Protein AF-A0A932V654-F1 (afdb_monomer)

Secondary structure (DSSP, 8-state):
--EEEEEEEE-SSPPSS-EEEEETTEEEEE--GGGSTT-EEEEE--TT----HHHHHS-EEEEE-S-HHHHTTTSEEEEEEEEEETTEEEEEEEETTEEEEEEEE---HHHHHHHHHHHH----

Radius of gyration: 13.5 Å; Cα contacts (8 Å, |Δi|>4): 275; chains: 1; bounding box: 31×30×30 Å

Mean predicted aligned error: 2.49 Å

Foldseek 3Di:
DWDWQAKEAADPDDDPQWFWFQFPQFTWTWHAQVPDPRRYMYIYGDPSRPADPLPNHAMETEIEDQDPVVVCVPFAWRDDQDARFVQKTWTWGDDPSHIYIYIYGPDDSVRRRVRCCVPVVGDD

Structure (mmCIF, N/CA/C/O backbone):
data_AF-A0A932V654-F1
#
_entry.id   AF-A0A932V654-F1
#
loop_
_atom_site.group_PDB
_atom_site.id
_atom_site.type_symbol
_atom_site.label_atom_id
_atom_site.label_alt_id
_atom_site.label_comp_id
_atom_site.label_asym_id
_atom_site.label_entity_id
_atom_site.label_seq_id
_atom_site.pdbx_PDB_ins_code
_atom_site.Cartn_x
_atom_site.Cartn_y
_atom_site.Cartn_z
_atom_site.occupancy
_atom_site.B_iso_or_equiv
_atom_site.auth_seq_id
_atom_site.auth_comp_id
_atom_site.auth_asym_id
_atom_site.auth_atom_id
_atom_site.pdbx_PDB_model_num
ATOM 1 N N . MET A 1 1 ? -9.886 -7.640 15.182 1.00 82.19 1 MET A N 1
ATOM 2 C CA . MET A 1 1 ? -8.483 -7.701 15.693 1.00 82.19 1 MET A CA 1
ATOM 3 C C . MET A 1 1 ? -7.562 -7.403 14.524 1.00 82.19 1 MET A C 1
ATOM 5 O O . MET A 1 1 ? -7.835 -7.916 13.453 1.00 82.19 1 MET A O 1
ATOM 9 N N . ARG A 1 2 ? -6.497 -6.608 14.692 1.00 95.00 2 ARG A N 1
ATOM 10 C CA . ARG A 1 2 ? -5.586 -6.272 13.581 1.00 95.00 2 ARG A CA 1
ATOM 11 C C . ARG A 1 2 ? -4.559 -7.386 13.372 1.00 95.00 2 ARG A C 1
ATOM 13 O O . ARG A 1 2 ? -3.903 -7.782 14.336 1.00 95.00 2 ARG A O 1
ATOM 20 N N . LYS A 1 3 ? -4.423 -7.890 12.146 1.00 97.44 3 LYS A N 1
ATOM 21 C CA . LYS A 1 3 ? -3.400 -8.879 11.759 1.00 97.44 3 LYS A CA 1
ATOM 22 C C . LYS A 1 3 ? -2.372 -8.214 10.856 1.00 97.44 3 LYS A C 1
ATOM 24 O O . LYS A 1 3 ? -2.758 -7.415 10.013 1.00 97.44 3 LYS A O 1
ATOM 29 N N . TYR A 1 4 ? -1.088 -8.520 11.031 1.00 97.69 4 TYR A N 1
ATOM 30 C CA . TYR A 1 4 ? -0.062 -8.061 10.089 1.00 97.69 4 TYR A CA 1
ATOM 31 C C . TYR A 1 4 ? -0.401 -8.547 8.677 1.00 97.69 4 TYR A C 1
ATOM 33 O O . TYR A 1 4 ? -0.759 -9.712 8.519 1.00 97.69 4 TYR A O 1
ATOM 41 N N . HIS A 1 5 ? -0.287 -7.658 7.693 1.00 97.50 5 HIS A N 1
ATOM 42 C CA . HIS A 1 5 ? -0.555 -7.967 6.293 1.00 97.50 5 HIS A CA 1
ATOM 43 C C . HIS A 1 5 ? 0.719 -7.845 5.449 1.00 97.50 5 HIS A C 1
ATOM 45 O O . HIS A 1 5 ? 1.177 -8.842 4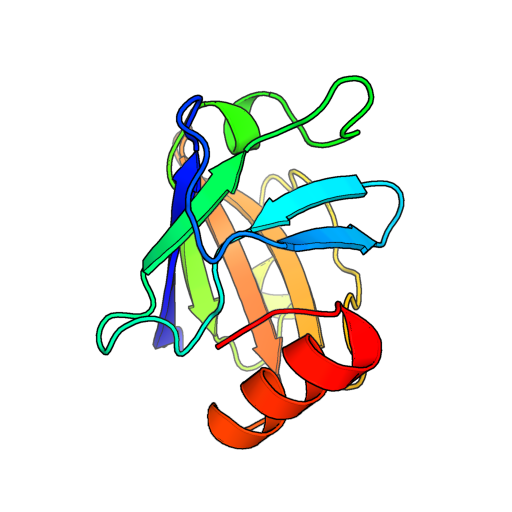.901 1.00 97.50 5 HIS A O 1
ATOM 51 N N . HIS A 1 6 ? 1.335 -6.660 5.395 1.00 98.25 6 HIS A N 1
ATOM 52 C CA . HIS A 1 6 ? 2.597 -6.437 4.685 1.00 98.25 6 HIS A CA 1
ATOM 53 C C . HIS A 1 6 ? 3.363 -5.225 5.238 1.00 98.25 6 HIS A C 1
ATOM 55 O O . HIS A 1 6 ? 2.833 -4.445 6.035 1.00 98.25 6 HIS A O 1
ATOM 61 N N . TYR A 1 7 ? 4.607 -5.051 4.790 1.00 98.62 7 TYR A N 1
ATOM 62 C CA . TYR A 1 7 ? 5.431 -3.873 5.065 1.00 98.62 7 TYR A CA 1
ATOM 63 C C . TYR A 1 7 ? 5.837 -3.203 3.752 1.00 98.62 7 TYR A C 1
ATOM 65 O O . TYR A 1 7 ? 6.586 -3.784 2.966 1.00 98.62 7 TYR A O 1
ATOM 73 N N . GLY A 1 8 ? 5.324 -1.998 3.509 1.00 98.50 8 GLY A N 1
ATOM 74 C CA . GLY A 1 8 ? 5.567 -1.231 2.292 1.00 98.50 8 GLY A CA 1
ATOM 75 C C . GLY A 1 8 ? 6.675 -0.200 2.479 1.00 98.50 8 GLY A C 1
ATOM 76 O O . GLY A 1 8 ? 6.697 0.540 3.461 1.00 98.50 8 GLY A O 1
ATOM 77 N N . ILE A 1 9 ? 7.615 -0.150 1.535 1.00 98.69 9 ILE A N 1
ATOM 78 C CA . ILE A 1 9 ? 8.818 0.680 1.623 1.00 98.69 9 ILE A CA 1
ATOM 79 C C . ILE A 1 9 ? 8.965 1.531 0.355 1.00 98.69 9 ILE A C 1
ATOM 81 O O . ILE A 1 9 ? 9.213 0.983 -0.726 1.00 98.69 9 ILE A O 1
ATOM 85 N N . PRO A 1 10 ? 8.883 2.867 0.464 1.00 98.56 10 PRO A N 1
ATOM 86 C CA . PRO A 1 10 ? 9.271 3.772 -0.608 1.00 98.56 10 PRO A CA 1
ATOM 87 C C . PRO A 1 10 ? 10.727 3.580 -1.039 1.00 98.56 10 PRO A C 1
ATOM 89 O O . PRO A 1 10 ? 11.626 3.442 -0.210 1.00 98.56 10 PRO A O 1
ATOM 92 N N . THR A 1 11 ? 10.985 3.611 -2.343 1.00 98.31 11 THR A N 1
ATOM 93 C CA . THR A 1 11 ? 12.336 3.533 -2.899 1.00 98.31 11 THR A CA 1
ATOM 94 C C . THR A 1 11 ? 12.475 4.328 -4.191 1.00 98.31 11 THR A C 1
ATOM 96 O O . THR A 1 11 ? 11.529 4.510 -4.959 1.00 98.31 11 THR A O 1
ATOM 99 N N . THR A 1 12 ? 13.696 4.791 -4.448 1.00 97.19 12 THR A N 1
ATOM 100 C CA . THR A 1 12 ? 14.117 5.353 -5.737 1.00 97.19 12 THR A CA 1
ATOM 101 C C . THR A 1 12 ? 14.782 4.305 -6.634 1.00 97.19 12 THR A C 1
ATOM 103 O O . THR A 1 12 ? 14.917 4.522 -7.838 1.00 97.19 12 THR A O 1
ATOM 106 N N . GLU A 1 13 ? 15.174 3.157 -6.075 1.00 97.62 13 GLU A N 1
ATOM 107 C CA . GLU A 1 13 ? 15.789 2.055 -6.809 1.00 97.62 13 GLU A CA 1
ATOM 108 C C . GLU A 1 13 ? 14.731 1.235 -7.547 1.00 97.62 13 GLU A C 1
ATOM 110 O O . GLU A 1 13 ? 13.774 0.756 -6.942 1.00 97.62 13 GLU A O 1
ATOM 115 N N . LYS A 1 14 ? 14.945 1.010 -8.846 1.00 97.50 14 LYS A N 1
ATOM 116 C CA . LYS A 1 14 ? 14.142 0.063 -9.623 1.00 97.50 14 LYS A CA 1
ATOM 117 C C . LYS A 1 14 ? 14.407 -1.369 -9.150 1.00 97.50 14 LYS A C 1
ATOM 119 O O . LYS A 1 14 ? 15.559 -1.811 -9.153 1.00 97.50 14 LYS A O 1
ATOM 124 N N . ARG A 1 15 ? 13.350 -2.107 -8.810 1.00 95.06 15 ARG A N 1
ATOM 125 C CA . ARG A 1 15 ? 13.411 -3.557 -8.555 1.00 95.06 15 ARG A CA 1
ATOM 126 C C . ARG A 1 15 ? 13.172 -4.349 -9.848 1.00 95.06 15 ARG A C 1
ATOM 128 O O . ARG A 1 15 ? 12.650 -3.814 -10.825 1.00 95.06 15 ARG A O 1
ATOM 135 N N . GLN A 1 16 ? 13.640 -5.598 -9.902 1.00 93.44 16 GLN A N 1
ATOM 136 C CA . GLN A 1 16 ? 13.531 -6.433 -11.113 1.00 93.44 16 GLN A CA 1
ATOM 137 C C . GLN A 1 16 ? 12.116 -6.993 -11.306 1.00 93.44 16 GLN A C 1
ATOM 139 O O . GLN A 1 16 ? 11.686 -7.170 -12.439 1.00 93.44 16 GLN A O 1
ATOM 144 N N . ASP A 1 17 ? 11.423 -7.218 -10.198 1.00 94.31 17 ASP A N 1
ATOM 145 C CA . ASP A 1 17 ? 10.088 -7.795 -10.046 1.00 94.31 17 ASP A CA 1
ATOM 146 C C . ASP A 1 17 ? 8.996 -6.731 -9.814 1.00 94.31 17 ASP A C 1
ATOM 148 O O . ASP A 1 17 ? 7.841 -7.064 -9.557 1.00 94.31 17 ASP A O 1
ATOM 152 N N . GLU A 1 18 ? 9.326 -5.435 -9.894 1.00 97.00 18 GLU A N 1
ATOM 153 C CA . GLU A 1 18 ? 8.311 -4.384 -9.777 1.00 97.00 18 GLU A CA 1
ATOM 154 C C . GLU A 1 18 ? 7.430 -4.312 -11.030 1.00 97.00 18 GLU A C 1
ATOM 156 O O . GLU A 1 18 ? 7.913 -4.358 -12.163 1.00 97.00 18 GLU A O 1
ATOM 161 N N . SER A 1 19 ? 6.133 -4.111 -10.823 1.00 97.19 19 SER A N 1
ATOM 162 C CA . SER A 1 19 ? 5.157 -3.884 -11.892 1.00 97.19 19 SER A CA 1
ATOM 163 C C . SER A 1 19 ? 4.455 -2.546 -11.692 1.00 97.19 19 SER A C 1
ATOM 165 O O . SER A 1 19 ? 4.271 -2.109 -10.555 1.00 97.19 19 SER A O 1
ATOM 167 N N . LEU A 1 20 ? 4.103 -1.868 -12.789 1.00 97.00 20 LEU A N 1
ATOM 168 C CA . LEU A 1 20 ? 3.350 -0.615 -12.734 1.00 97.00 20 LEU A CA 1
ATOM 169 C C . LEU A 1 20 ? 1.889 -0.913 -12.384 1.00 97.00 20 LEU A C 1
ATOM 171 O O . LEU A 1 20 ? 1.197 -1.580 -13.143 1.00 97.00 20 LEU A O 1
ATOM 175 N N . VAL A 1 21 ? 1.430 -0.365 -11.265 1.00 96.19 21 VAL A N 1
ATOM 176 C CA . VAL A 1 21 ? 0.046 -0.413 -10.802 1.00 96.19 21 VAL A CA 1
ATOM 177 C C . VAL A 1 21 ? -0.609 0.937 -11.083 1.00 96.19 21 VAL A C 1
ATOM 179 O O . VAL A 1 21 ? -0.093 1.980 -10.672 1.00 96.19 21 VAL A O 1
ATOM 182 N N . GLU A 1 22 ? -1.752 0.917 -11.771 1.00 95.19 22 GLU A N 1
ATOM 183 C CA . GLU A 1 22 ? -2.590 2.093 -12.026 1.00 95.19 22 GLU A CA 1
ATOM 184 C C . GLU A 1 22 ? -4.011 1.835 -11.518 1.00 95.19 22 GLU A C 1
ATOM 186 O O . GLU A 1 22 ? -4.795 1.135 -12.156 1.00 95.19 22 GLU A O 1
ATOM 191 N N . VAL A 1 23 ? -4.352 2.384 -10.351 1.00 92.62 23 VAL A N 1
ATOM 192 C CA . VAL A 1 23 ? -5.631 2.100 -9.686 1.00 92.62 23 VAL A CA 1
ATOM 193 C C . VAL A 1 23 ? -6.096 3.284 -8.849 1.00 92.62 23 VAL A C 1
ATOM 195 O O . VAL A 1 23 ? -5.290 3.979 -8.240 1.00 92.62 23 VAL A O 1
ATOM 198 N N . GLY A 1 24 ? -7.403 3.562 -8.839 1.00 86.44 24 GLY A N 1
ATOM 199 C CA . GLY A 1 24 ? -7.969 4.649 -8.026 1.00 86.44 24 GLY A CA 1
ATOM 200 C C . GLY A 1 24 ? -7.444 6.053 -8.367 1.00 86.44 24 GLY A C 1
ATOM 201 O O . GLY A 1 24 ? -7.519 6.948 -7.534 1.00 86.44 24 GLY A O 1
ATOM 202 N N . GLY A 1 25 ? -6.894 6.254 -9.571 1.00 91.38 25 GLY A N 1
ATOM 203 C CA . GLY A 1 25 ? -6.223 7.500 -9.962 1.00 91.38 25 GLY A CA 1
ATOM 204 C C . GLY A 1 25 ? -4.770 7.613 -9.484 1.00 91.38 25 GLY A C 1
ATOM 205 O O . GLY A 1 25 ? -4.129 8.629 -9.746 1.00 91.38 25 GLY A O 1
ATOM 206 N N . PHE A 1 26 ? -4.241 6.579 -8.829 1.00 96.06 26 PHE A N 1
ATOM 207 C CA . PHE A 1 26 ? -2.849 6.492 -8.412 1.00 96.06 26 PHE A CA 1
ATOM 208 C C . PHE A 1 26 ? -2.010 5.711 -9.414 1.00 96.06 26 PHE A C 1
ATOM 210 O O . PHE A 1 26 ? -2.510 4.811 -10.090 1.00 96.06 26 PHE A O 1
ATOM 217 N N . LYS A 1 27 ? -0.717 6.036 -9.471 1.00 97.25 27 LYS A N 1
ATOM 218 C CA . LYS A 1 27 ? 0.280 5.292 -10.247 1.00 97.25 27 LYS A CA 1
ATOM 219 C C . LYS A 1 27 ? 1.505 5.020 -9.398 1.00 97.25 27 LYS A C 1
ATOM 221 O O . LYS A 1 27 ? 2.080 5.953 -8.847 1.00 97.25 27 LYS A O 1
ATOM 226 N N . PHE A 1 28 ? 1.939 3.774 -9.317 1.00 97.50 28 PHE A N 1
ATOM 227 C CA . PHE A 1 28 ? 3.153 3.407 -8.593 1.00 97.50 28 PHE A CA 1
ATOM 228 C C . PHE A 1 28 ? 3.676 2.067 -9.094 1.00 97.50 28 PHE A C 1
ATOM 230 O O . PHE A 1 28 ? 2.915 1.216 -9.534 1.00 97.50 28 PHE A O 1
ATOM 237 N N . TYR A 1 29 ? 4.985 1.870 -9.041 1.00 98.06 29 TYR A N 1
ATOM 238 C CA . TYR A 1 29 ? 5.580 0.554 -9.215 1.00 98.06 29 TYR A CA 1
ATOM 239 C C . TYR A 1 29 ? 5.555 -0.161 -7.874 1.00 98.06 29 TYR A C 1
ATOM 241 O O . TYR A 1 29 ? 5.853 0.462 -6.857 1.00 98.06 29 TYR A O 1
ATOM 249 N N . SER A 1 30 ? 5.213 -1.443 -7.870 1.00 97.50 30 SER A N 1
ATOM 250 C CA . SER A 1 30 ? 5.158 -2.254 -6.658 1.00 97.50 30 SER A CA 1
ATOM 251 C C . SER A 1 30 ? 5.740 -3.629 -6.911 1.00 97.50 30 SER A C 1
ATOM 253 O O . SER A 1 30 ? 5.414 -4.249 -7.924 1.00 97.50 30 SER A O 1
ATOM 255 N N . THR A 1 31 ? 6.533 -4.136 -5.971 1.00 97.31 31 THR A N 1
ATOM 256 C CA . THR A 1 31 ? 6.858 -5.569 -5.947 1.00 97.31 31 THR A CA 1
ATOM 257 C C . THR A 1 31 ? 5.633 -6.391 -5.507 1.00 97.31 31 THR A C 1
ATOM 259 O O . THR A 1 31 ? 4.674 -5.823 -4.952 1.00 97.31 31 THR A O 1
ATOM 262 N N . PRO A 1 32 ? 5.607 -7.702 -5.792 1.00 95.25 32 PRO A N 1
ATOM 263 C CA . PRO A 1 32 ? 4.454 -8.557 -5.511 1.00 95.25 32 PRO A CA 1
ATOM 264 C C . PRO A 1 32 ? 4.283 -8.859 -4.019 1.00 95.25 32 PRO A C 1
ATOM 266 O O . PRO A 1 32 ? 5.262 -8.867 -3.273 1.00 95.25 32 PRO A O 1
ATOM 269 N N . PHE A 1 33 ? 3.046 -9.129 -3.584 1.00 92.69 33 PHE A N 1
ATOM 270 C CA . PHE A 1 33 ? 2.735 -9.510 -2.199 1.00 92.69 33 PHE A CA 1
ATOM 271 C C . PHE A 1 33 ? 3.467 -10.791 -1.755 1.00 92.69 33 PHE A C 1
ATOM 273 O O . PHE A 1 33 ? 4.266 -10.746 -0.821 1.00 92.69 33 PHE A O 1
ATOM 280 N N . GLU A 1 34 ? 3.317 -11.878 -2.515 1.00 93.69 34 GLU A N 1
ATOM 281 C CA . GLU A 1 34 ? 4.019 -13.160 -2.310 1.00 93.69 34 GLU A CA 1
ATOM 282 C C . GLU A 1 34 ? 5.480 -13.169 -2.809 1.00 93.69 34 GLU A C 1
ATOM 284 O O . GLU A 1 34 ? 6.106 -14.221 -2.921 1.00 93.69 34 GLU A O 1
ATOM 289 N N . GLY A 1 35 ? 6.086 -12.008 -3.094 1.00 90.88 35 GLY A N 1
ATOM 290 C CA . GLY A 1 35 ? 7.486 -11.947 -3.543 1.00 90.88 35 GLY A CA 1
ATOM 291 C C . GLY A 1 35 ? 8.492 -12.417 -2.479 1.00 90.88 35 GLY A C 1
A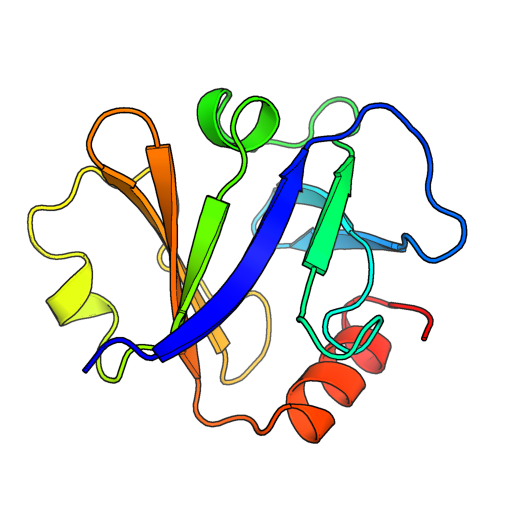TOM 292 O O . GLY A 1 35 ? 9.654 -12.700 -2.773 1.00 90.88 35 GLY A O 1
ATOM 293 N N . ASN A 1 36 ? 8.076 -12.481 -1.211 1.00 93.38 36 ASN A N 1
ATOM 294 C CA . ASN A 1 36 ? 8.874 -13.003 -0.106 1.00 93.38 36 ASN A CA 1
ATOM 295 C C . ASN A 1 36 ? 7.992 -13.411 1.082 1.00 93.38 36 ASN A C 1
ATOM 297 O O . ASN A 1 36 ? 6.962 -12.801 1.337 1.00 93.38 36 ASN A O 1
ATOM 301 N N . LYS A 1 37 ? 8.482 -14.348 1.907 1.00 95.19 37 LYS A N 1
ATOM 302 C CA . LYS A 1 37 ? 7.774 -14.892 3.088 1.00 95.19 37 LYS A CA 1
ATOM 303 C C . LYS A 1 37 ? 7.429 -13.895 4.210 1.00 95.19 37 LYS A C 1
ATOM 305 O O . LYS A 1 37 ? 6.912 -14.304 5.244 1.00 95.19 37 LYS A O 1
ATOM 310 N N . TRP A 1 38 ? 7.856 -12.640 4.084 1.00 96.50 38 TRP A N 1
ATOM 311 C CA . TRP A 1 38 ? 7.613 -11.583 5.068 1.00 96.50 38 TRP A CA 1
ATOM 312 C C . TRP A 1 38 ? 6.653 -10.515 4.539 1.00 96.50 38 TRP A C 1
ATOM 314 O O . TRP A 1 38 ? 6.386 -9.550 5.254 1.00 96.50 38 TRP A O 1
ATOM 324 N N . HIS A 1 39 ? 6.166 -10.668 3.305 1.00 96.19 39 HIS A N 1
ATOM 325 C CA . HIS A 1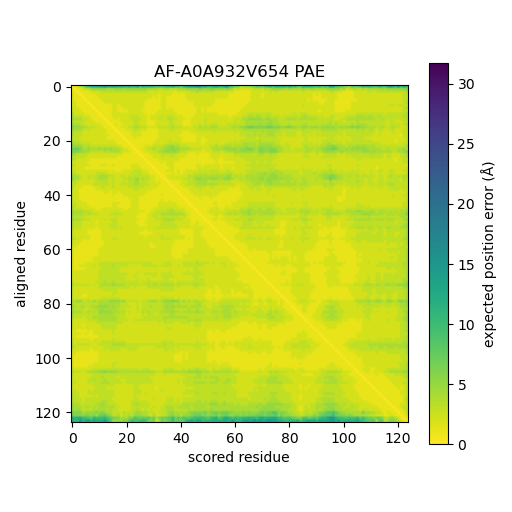 39 ? 5.296 -9.718 2.616 1.00 96.19 39 HIS A CA 1
ATOM 326 C C . HIS A 1 39 ? 5.898 -8.306 2.621 1.00 96.19 39 HIS A C 1
ATOM 328 O O . HIS A 1 39 ? 5.264 -7.324 2.993 1.00 96.19 39 HIS A O 1
ATOM 334 N N . ILE A 1 40 ? 7.182 -8.191 2.283 1.00 97.81 40 ILE A N 1
ATOM 335 C CA . ILE A 1 40 ? 7.821 -6.885 2.084 1.00 97.81 40 ILE A CA 1
ATOM 336 C C . ILE A 1 40 ? 7.519 -6.415 0.665 1.00 97.81 40 ILE A C 1
ATOM 338 O O . ILE A 1 40 ? 7.836 -7.123 -0.292 1.00 97.81 40 ILE A O 1
ATOM 342 N N . GLN A 1 41 ? 6.971 -5.211 0.533 1.00 97.69 41 GLN A N 1
ATOM 343 C CA . GLN A 1 41 ? 6.723 -4.565 -0.749 1.00 97.69 41 GLN A CA 1
ATOM 344 C C . GLN A 1 41 ? 7.597 -3.322 -0.912 1.00 97.69 41 GLN A C 1
ATOM 346 O O . GLN A 1 41 ? 7.709 -2.490 -0.016 1.00 97.69 41 GLN A O 1
ATOM 351 N N . TRP A 1 42 ? 8.219 -3.185 -2.078 1.00 98.38 42 TRP A N 1
ATOM 352 C CA . TRP A 1 42 ? 8.922 -1.971 -2.476 1.00 98.38 42 TRP A CA 1
ATOM 353 C C . TRP A 1 42 ? 8.046 -1.155 -3.411 1.00 98.38 42 TRP A C 1
ATOM 355 O O . TRP A 1 42 ? 7.490 -1.709 -4.361 1.00 98.38 42 TRP A O 1
ATOM 365 N N . HIS A 1 43 ? 7.976 0.154 -3.172 1.00 98.38 43 HIS A N 1
ATOM 366 C CA . HIS A 1 43 ? 7.177 1.075 -3.969 1.00 98.38 43 HIS A CA 1
ATOM 367 C C . HIS A 1 43 ? 8.027 2.190 -4.570 1.00 98.38 43 HIS A C 1
ATOM 369 O O . HIS A 1 43 ? 8.745 2.887 -3.854 1.00 98.38 43 HIS A O 1
ATOM 375 N N . ARG A 1 44 ? 7.910 2.399 -5.883 1.00 98.31 44 ARG A N 1
ATOM 376 C CA . ARG A 1 44 ? 8.552 3.515 -6.590 1.00 98.31 44 ARG A CA 1
ATOM 377 C C . ARG A 1 44 ? 7.496 4.362 -7.285 1.00 98.31 44 ARG A C 1
ATOM 379 O O . ARG A 1 44 ? 6.618 3.839 -7.965 1.00 98.31 44 ARG A O 1
ATOM 386 N N . PHE A 1 45 ? 7.593 5.678 -7.156 1.00 98.25 45 PHE A N 1
ATOM 387 C CA . PHE A 1 45 ? 6.528 6.591 -7.573 1.00 98.25 45 PHE A CA 1
ATOM 388 C C . PHE A 1 45 ? 6.935 7.360 -8.843 1.00 98.25 45 PHE A C 1
ATOM 390 O O . PHE A 1 45 ? 7.915 8.107 -8.804 1.00 98.25 45 PHE A O 1
ATOM 397 N N . PRO A 1 46 ? 6.257 7.160 -9.992 1.00 97.75 46 PRO A N 1
ATOM 398 C CA . PRO A 1 46 ? 6.487 7.958 -11.195 1.00 97.75 46 PRO A CA 1
ATOM 399 C C . PRO A 1 46 ? 5.927 9.379 -11.052 1.00 97.75 46 PRO A C 1
ATOM 401 O O . PRO A 1 46 ? 5.122 9.663 -10.170 1.00 97.75 46 PRO A O 1
ATOM 404 N N . GLU A 1 47 ? 6.303 10.275 -11.965 1.00 96.50 47 GLU A N 1
ATOM 405 C CA . GLU A 1 47 ? 5.670 11.592 -12.067 1.00 96.50 47 GLU A CA 1
ATOM 406 C C . GLU A 1 47 ? 4.145 11.458 -12.242 1.00 96.50 47 GLU A C 1
ATOM 408 O O . GLU A 1 47 ? 3.661 10.581 -12.960 1.00 96.50 47 GLU A O 1
ATOM 413 N N . GLY A 1 48 ? 3.380 12.314 -11.557 1.00 96.44 48 GLY A N 1
ATOM 414 C CA . GLY A 1 48 ? 1.917 12.261 -11.590 1.00 96.44 48 GLY A CA 1
ATOM 415 C C . GLY A 1 48 ? 1.307 11.063 -10.848 1.00 96.44 48 GLY A C 1
ATOM 416 O O . GLY A 1 48 ? 0.182 10.682 -11.158 1.00 96.44 48 GLY A O 1
ATOM 417 N N . HIS A 1 49 ? 2.018 10.470 -9.878 1.00 97.56 49 HIS A N 1
ATOM 418 C CA . HIS A 1 49 ? 1.557 9.309 -9.098 1.00 97.56 49 HIS A CA 1
ATOM 419 C C . HIS A 1 49 ? 0.269 9.528 -8.286 1.00 97.56 49 HIS A C 1
ATOM 421 O O . HIS A 1 49 ? -0.386 8.553 -7.930 1.00 97.56 49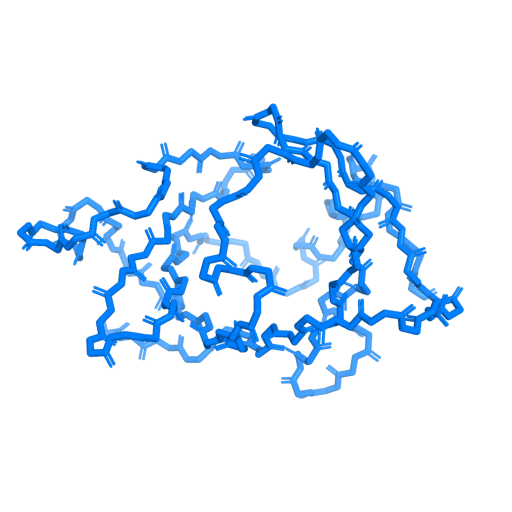 HIS A O 1
ATOM 427 N N . GLY A 1 50 ? -0.081 10.767 -7.932 1.00 96.38 50 GLY A N 1
ATOM 428 C CA . GLY A 1 50 ? -1.334 11.112 -7.240 1.00 96.38 50 GLY A CA 1
ATOM 429 C C . GLY A 1 50 ? -1.405 10.783 -5.739 1.00 96.38 50 GLY A C 1
ATOM 430 O O . GLY A 1 50 ? -2.339 11.218 -5.074 1.00 96.38 50 GLY A O 1
ATOM 431 N N . LEU A 1 51 ? -0.438 10.041 -5.193 1.00 97.12 51 LEU A N 1
ATOM 432 C CA . LEU A 1 51 ? -0.375 9.682 -3.764 1.00 97.12 51 LEU A CA 1
ATOM 433 C C . LEU A 1 51 ? 0.092 10.841 -2.853 1.00 97.12 51 LEU A C 1
ATOM 435 O O . LEU A 1 51 ? 0.920 11.647 -3.283 1.00 97.12 51 LEU A O 1
ATOM 439 N N . PRO A 1 52 ? -0.367 10.908 -1.585 1.00 97.19 52 PRO A N 1
ATOM 440 C CA . PRO A 1 52 ? 0.110 11.890 -0.609 1.00 97.19 52 PRO A CA 1
ATOM 441 C C . PRO A 1 52 ? 1.609 11.772 -0.314 1.00 97.19 52 PRO A C 1
ATOM 443 O O . PRO A 1 52 ? 2.154 10.672 -0.247 1.00 97.19 52 PRO A O 1
ATOM 446 N N . GLU A 1 53 ? 2.257 12.909 -0.044 1.00 97.25 53 GLU A N 1
ATOM 447 C CA . GLU A 1 53 ? 3.708 12.995 0.173 1.00 97.25 53 GLU A CA 1
ATOM 448 C C . GLU A 1 53 ? 4.207 12.035 1.262 1.00 97.25 53 GLU A C 1
ATOM 450 O O . GLU A 1 53 ? 5.183 11.315 1.047 1.00 97.25 53 GLU A O 1
ATOM 455 N N . LEU A 1 54 ? 3.487 11.947 2.386 1.00 98.38 54 LEU A N 1
ATOM 456 C CA . LEU A 1 54 ? 3.851 11.079 3.507 1.00 98.38 54 LEU A CA 1
ATOM 457 C C . LEU A 1 54 ? 4.019 9.609 3.085 1.00 98.38 54 LEU A C 1
ATOM 459 O O . LEU A 1 54 ? 4.977 8.954 3.486 1.00 98.38 54 LEU A O 1
ATOM 463 N N . VAL A 1 55 ? 3.128 9.119 2.221 1.00 97.88 55 VAL A N 1
ATOM 464 C CA . VAL A 1 55 ? 3.116 7.732 1.720 1.00 97.88 55 VAL A CA 1
ATOM 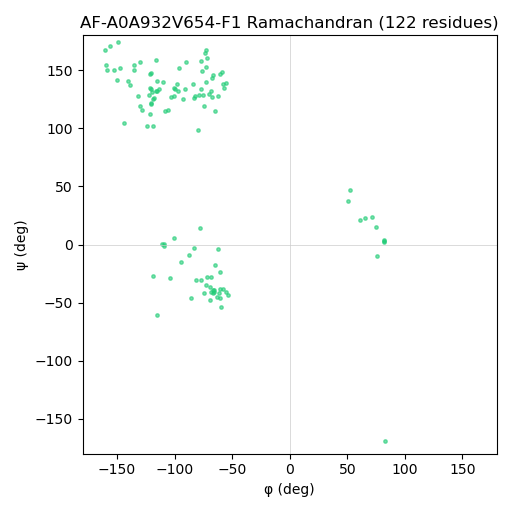465 C C . VAL A 1 55 ? 4.313 7.458 0.812 1.00 97.88 55 VAL A C 1
ATOM 467 O O . VAL A 1 55 ? 4.803 6.338 0.733 1.00 97.88 55 VAL A O 1
ATOM 470 N N . THR A 1 56 ? 4.821 8.494 0.145 1.00 98.12 56 THR A N 1
ATOM 471 C CA . THR A 1 56 ? 5.980 8.383 -0.750 1.00 98.12 56 THR A CA 1
ATOM 472 C C . THR A 1 56 ? 7.329 8.538 -0.051 1.00 98.12 56 THR A C 1
ATOM 474 O O . THR A 1 56 ? 8.362 8.312 -0.676 1.00 98.12 56 THR A O 1
ATOM 477 N N . GLN A 1 57 ? 7.339 8.927 1.226 1.00 98.00 57 GLN A N 1
ATOM 478 C CA . GLN A 1 57 ? 8.564 9.232 1.976 1.00 98.00 57 GLN A CA 1
ATOM 479 C C . GLN A 1 57 ? 8.779 8.325 3.186 1.00 98.00 57 GLN A C 1
ATOM 481 O O . GLN A 1 57 ? 9.921 8.113 3.591 1.00 98.00 57 GLN A O 1
ATOM 486 N N . VAL A 1 58 ? 7.704 7.792 3.768 1.00 98.56 58 VAL A N 1
ATOM 487 C CA . VAL A 1 58 ? 7.755 7.017 5.008 1.00 98.56 58 VAL A CA 1
ATOM 488 C C . VAL A 1 58 ? 7.230 5.604 4.752 1.00 98.56 58 VAL A C 1
ATOM 490 O O . VAL A 1 58 ? 6.165 5.461 4.154 1.00 98.56 58 VAL A O 1
ATOM 493 N N . PRO A 1 59 ? 7.945 4.552 5.194 1.00 98.62 59 PRO A N 1
ATOM 494 C CA . PRO A 1 59 ? 7.435 3.187 5.135 1.00 98.62 59 PRO A CA 1
ATOM 495 C C . PRO A 1 59 ? 6.131 3.015 5.915 1.00 98.62 59 PRO A C 1
ATOM 497 O O . PRO A 1 59 ? 5.940 3.641 6.960 1.00 98.62 59 PRO A O 1
ATOM 500 N N . HIS A 1 60 ? 5.271 2.113 5.453 1.00 98.69 60 HIS A N 1
ATOM 501 C CA . HIS A 1 60 ? 4.006 1.791 6.109 1.00 98.69 60 HIS A CA 1
ATOM 502 C C . HIS A 1 60 ? 3.935 0.325 6.508 1.00 98.69 60 HIS A C 1
ATOM 504 O O . HIS A 1 60 ? 4.441 -0.559 5.820 1.00 98.69 60 HIS A O 1
ATOM 510 N N . ILE A 1 61 ? 3.242 0.059 7.610 1.00 98.44 61 ILE A N 1
ATOM 511 C CA . ILE A 1 61 ? 2.774 -1.287 7.941 1.00 98.44 61 ILE A CA 1
ATOM 512 C C . ILE A 1 61 ? 1.308 -1.367 7.535 1.00 98.44 61 ILE A C 1
ATOM 514 O O . ILE A 1 61 ? 0.525 -0.462 7.839 1.00 98.44 61 ILE A O 1
ATOM 518 N N . ALA A 1 62 ? 0.949 -2.456 6.866 1.00 98.56 62 ALA A N 1
ATOM 519 C CA . ALA A 1 62 ? -0.425 -2.787 6.551 1.00 98.56 62 ALA A CA 1
ATOM 520 C C . ALA A 1 62 ? -0.983 -3.791 7.558 1.00 98.56 62 ALA A C 1
ATOM 522 O O . ALA A 1 62 ? -0.321 -4.773 7.915 1.00 98.56 62 ALA A O 1
ATOM 523 N N . PHE A 1 63 ? -2.226 -3.568 7.976 1.00 98.62 63 PHE A N 1
ATOM 524 C CA . PHE A 1 63 ? -2.974 -4.500 8.804 1.00 98.62 63 PHE A CA 1
ATOM 525 C C . PHE A 1 63 ? -4.259 -4.940 8.119 1.00 98.62 63 PHE A C 1
ATOM 527 O O . PHE A 1 63 ? -5.044 -4.108 7.667 1.00 98.62 63 PHE A O 1
ATOM 534 N N . GLN A 1 64 ? -4.515 -6.246 8.139 1.00 98.38 64 GLN A N 1
ATOM 535 C CA . GLN A 1 64 ? -5.828 -6.782 7.823 1.00 98.38 64 GLN A CA 1
ATOM 536 C C . GLN A 1 64 ? -6.764 -6.573 9.018 1.00 98.38 64 GLN A C 1
ATOM 538 O O . GLN A 1 64 ? -6.399 -6.855 10.170 1.00 98.38 64 GLN A O 1
ATOM 543 N N . VAL A 1 65 ? -7.969 -6.087 8.737 1.00 98.56 65 VAL A N 1
ATOM 544 C CA . VAL A 1 65 ? -9.024 -5.793 9.706 1.00 98.56 65 VAL A CA 1
ATOM 545 C C . VAL A 1 65 ? -10.353 -6.414 9.286 1.00 98.56 65 VAL A C 1
ATOM 547 O O . VAL A 1 65 ? -10.574 -6.704 8.114 1.00 98.56 65 VAL A O 1
ATOM 550 N N . ASP A 1 66 ? -11.224 -6.627 10.272 1.00 97.62 66 ASP A N 1
ATOM 551 C CA . ASP A 1 66 ? -12.528 -7.269 10.069 1.00 97.62 66 ASP A CA 1
ATOM 552 C C . ASP A 1 66 ? -13.594 -6.284 9.540 1.00 97.62 66 ASP A C 1
ATOM 554 O O . ASP A 1 66 ? -14.508 -6.701 8.836 1.00 97.62 66 ASP A O 1
ATOM 558 N N . ASP A 1 67 ? -13.485 -4.998 9.903 1.00 97.81 67 ASP A N 1
ATOM 559 C CA . ASP A 1 67 ? -14.395 -3.911 9.508 1.00 97.81 67 ASP A CA 1
ATOM 560 C C . ASP A 1 67 ? -13.587 -2.617 9.307 1.00 97.81 67 ASP A C 1
ATOM 562 O O . ASP A 1 67 ? -13.145 -1.977 10.268 1.00 97.81 67 ASP A O 1
ATOM 566 N N . LEU A 1 68 ? -13.360 -2.243 8.049 1.00 98.44 68 LEU A N 1
ATOM 567 C CA . LEU A 1 68 ? -12.585 -1.070 7.661 1.00 98.44 68 LEU A CA 1
ATOM 568 C C . LEU A 1 68 ? -13.266 0.227 8.097 1.00 98.44 68 LEU A C 1
ATOM 570 O O . LEU A 1 68 ? -12.584 1.148 8.543 1.00 98.44 68 LEU A O 1
ATOM 574 N N . ASP A 1 69 ? -14.593 0.305 7.987 1.00 98.25 69 ASP A N 1
ATOM 575 C CA . ASP A 1 69 ? -15.348 1.524 8.283 1.00 98.25 69 ASP A CA 1
ATOM 576 C C . ASP A 1 69 ? -15.334 1.829 9.787 1.00 98.25 69 ASP A C 1
ATOM 578 O O . ASP A 1 69 ? -15.228 2.991 10.197 1.00 98.25 69 ASP A O 1
ATOM 582 N N . ALA A 1 70 ? -15.386 0.789 10.622 1.00 98.06 70 ALA A N 1
ATOM 583 C CA . ALA A 1 70 ? -15.213 0.919 12.062 1.00 98.06 70 ALA A CA 1
ATOM 584 C C . ALA A 1 70 ? -13.789 1.358 12.436 1.00 98.06 70 ALA A C 1
ATOM 586 O O . ALA A 1 70 ? -13.623 2.207 13.315 1.00 98.06 70 ALA A O 1
ATOM 587 N N . GLU A 1 71 ? -12.772 0.804 11.774 1.00 98.12 71 GLU A N 1
ATOM 588 C CA . GLU A 1 71 ? -11.359 1.034 12.093 1.00 98.12 71 GLU A CA 1
ATOM 589 C C . GLU A 1 71 ? -10.861 2.427 11.700 1.00 98.12 71 GLU A C 1
ATOM 591 O O . GLU A 1 71 ? -10.069 3.015 12.432 1.00 98.12 71 GLU A O 1
ATOM 596 N N . ILE A 1 72 ? -11.355 2.999 10.598 1.00 98.38 72 ILE A N 1
ATOM 597 C CA . ILE A 1 72 ? -10.967 4.355 10.166 1.00 98.38 72 ILE A CA 1
ATOM 598 C C . ILE A 1 72 ? -11.750 5.468 10.879 1.00 98.38 72 ILE A C 1
ATOM 600 O O . ILE A 1 72 ? -11.510 6.658 10.642 1.00 98.38 72 ILE A O 1
ATOM 604 N N . LYS A 1 73 ? -12.717 5.124 11.737 1.00 98.25 73 LYS A N 1
ATOM 605 C CA . LYS A 1 73 ? -13.594 6.105 12.379 1.00 98.25 73 LYS A CA 1
ATOM 606 C C . LYS A 1 73 ? -12.806 7.019 13.321 1.00 98.25 73 LYS A C 1
ATOM 608 O O . LYS A 1 73 ? -12.335 6.605 14.373 1.00 98.25 73 LYS A O 1
ATOM 613 N N . GLY A 1 74 ? -12.762 8.307 12.980 1.00 98.06 74 GLY A N 1
ATOM 614 C CA . GLY A 1 74 ? -12.045 9.322 13.759 1.00 98.06 74 GLY A CA 1
ATOM 615 C C . GLY A 1 74 ? -10.541 9.377 13.480 1.00 98.06 74 GLY A C 1
ATOM 616 O O . GLY A 1 74 ? -9.855 10.198 14.084 1.00 98.06 74 GLY A O 1
ATOM 617 N N . CYS A 1 75 ? -10.036 8.555 12.557 1.00 98.38 75 CYS A N 1
ATOM 618 C CA . CYS A 1 75 ? -8.654 8.609 12.103 1.00 98.38 75 CYS A CA 1
ATOM 619 C C . CYS A 1 75 ? -8.425 9.777 11.136 1.00 98.38 75 CYS A C 1
ATOM 621 O O . CYS A 1 75 ? -9.339 10.254 10.456 1.00 98.38 75 CYS A O 1
ATOM 623 N N . LYS A 1 76 ? -7.166 10.203 11.021 1.00 98.50 76 LYS A N 1
ATOM 624 C CA . LYS A 1 76 ? -6.731 11.121 9.968 1.00 98.50 76 LYS A CA 1
ATOM 625 C C . LYS A 1 76 ? -6.518 10.329 8.678 1.00 98.50 76 LYS A C 1
ATOM 627 O O . LYS A 1 76 ? -5.486 9.692 8.507 1.00 98.50 76 LYS A O 1
ATOM 632 N N . ILE A 1 77 ? -7.503 10.345 7.785 1.00 98.44 77 ILE A N 1
ATOM 633 C CA . ILE A 1 77 ? -7.446 9.614 6.511 1.00 98.44 77 ILE A CA 1
ATOM 634 C C . ILE A 1 77 ? -6.520 10.346 5.529 1.00 98.44 77 ILE A C 1
ATOM 636 O O . ILE A 1 77 ? -6.687 11.541 5.288 1.00 98.44 77 ILE A O 1
ATOM 640 N N . LEU A 1 78 ? -5.563 9.616 4.954 1.00 98.19 78 LEU A N 1
ATOM 641 C CA . LEU A 1 78 ? -4.695 10.078 3.868 1.00 98.19 78 LEU A CA 1
ATOM 642 C C . LEU A 1 78 ? -5.365 9.866 2.507 1.00 98.19 78 LEU A C 1
ATOM 644 O O . LEU A 1 78 ? -5.380 10.775 1.681 1.00 98.19 78 LEU A O 1
ATOM 648 N N . PHE A 1 79 ? -5.938 8.680 2.286 1.00 97.75 79 PHE A N 1
ATOM 649 C CA . PHE A 1 79 ? -6.785 8.371 1.133 1.00 97.75 79 PHE A CA 1
ATOM 650 C C . PHE A 1 79 ? -7.659 7.136 1.392 1.00 97.75 79 PHE A C 1
ATOM 652 O O . PHE A 1 79 ? -7.423 6.359 2.320 1.00 97.75 79 PHE A O 1
ATOM 659 N N . GLY A 1 80 ? -8.645 6.931 0.517 1.00 95.94 80 GLY A N 1
ATOM 660 C CA . GLY A 1 80 ? -9.627 5.857 0.632 1.00 95.94 80 GLY A CA 1
ATOM 661 C C . GLY A 1 80 ? -10.790 6.206 1.576 1.00 95.94 80 GLY A C 1
ATOM 662 O O . GLY A 1 80 ? -10.944 7.369 1.956 1.00 95.94 80 GLY A O 1
ATOM 663 N N . PRO A 1 81 ? -11.628 5.220 1.939 1.00 96.75 81 PRO A N 1
ATOM 664 C CA . PRO A 1 81 ? -11.558 3.829 1.496 1.00 96.75 81 PRO A CA 1
ATOM 665 C C . PRO A 1 81 ? -11.846 3.672 -0.007 1.00 96.75 81 PRO A C 1
ATOM 667 O O . PRO A 1 81 ? -12.658 4.403 -0.570 1.00 96.75 81 PRO A O 1
ATOM 670 N N . TYR A 1 82 ? -11.192 2.718 -0.667 1.00 95.50 82 TYR A N 1
ATOM 671 C CA . TYR A 1 82 ? -11.514 2.292 -2.035 1.00 95.50 82 TYR A CA 1
ATOM 672 C C . TYR A 1 82 ? -11.182 0.807 -2.235 1.00 95.50 82 TYR A C 1
ATOM 674 O O . TYR A 1 82 ? -10.628 0.170 -1.340 1.00 95.50 82 TYR A O 1
ATOM 682 N N . SER A 1 83 ? -11.532 0.249 -3.395 1.00 95.25 83 SER A N 1
ATOM 683 C CA . SER A 1 83 ? -11.270 -1.156 -3.724 1.00 95.25 83 SER A CA 1
ATOM 684 C C . SER A 1 83 ? -10.357 -1.279 -4.939 1.00 95.25 83 SER A C 1
ATOM 686 O O . SER A 1 83 ? -10.841 -1.092 -6.056 1.00 95.25 83 SER A O 1
ATOM 688 N N . PRO A 1 84 ? -9.054 -1.565 -4.747 1.00 91.69 84 PRO A N 1
ATOM 689 C CA . PRO A 1 84 ? -8.133 -1.763 -5.860 1.00 91.69 84 PRO A CA 1
ATOM 690 C C . PRO A 1 84 ? -8.376 -3.085 -6.593 1.00 91.69 84 PRO A C 1
ATOM 692 O O . PRO A 1 84 ? -8.104 -3.176 -7.783 1.00 91.69 84 PRO A O 1
ATOM 695 N N . LEU A 1 85 ? -8.902 -4.084 -5.882 1.00 94.19 85 LEU A N 1
ATOM 696 C CA . LEU A 1 85 ? -9.248 -5.407 -6.387 1.00 94.19 85 LEU A CA 1
ATOM 697 C C . LEU A 1 85 ? -10.627 -5.804 -5.857 1.00 94.19 85 LEU A C 1
ATOM 699 O O . LEU A 1 85 ? -11.066 -5.348 -4.794 1.00 94.19 85 LEU A O 1
ATOM 703 N N . LYS A 1 86 ? -11.326 -6.679 -6.580 1.00 93.75 86 LYS A N 1
ATOM 704 C CA . LYS A 1 86 ? -12.606 -7.217 -6.114 1.00 93.75 86 LYS A CA 1
ATOM 705 C C . LYS A 1 86 ? -12.401 -8.008 -4.818 1.00 93.75 86 LYS A C 1
ATOM 707 O O . LYS A 1 86 ? -11.584 -8.914 -4.764 1.00 93.75 86 LYS A O 1
ATOM 712 N N . GLY A 1 87 ? -13.187 -7.690 -3.787 1.00 95.56 87 GLY A N 1
ATOM 713 C CA . GLY A 1 87 ? -13.081 -8.348 -2.478 1.00 95.56 87 GLY A CA 1
ATOM 714 C C . GLY A 1 87 ? -11.968 -7.802 -1.579 1.00 95.56 87 GLY A C 1
ATOM 715 O O . GLY A 1 87 ? -11.806 -8.309 -0.474 1.00 95.56 87 GLY A O 1
ATOM 716 N N . TYR A 1 88 ? -11.260 -6.756 -2.019 1.00 97.00 88 TYR A N 1
ATOM 717 C CA . TYR A 1 88 ? -10.215 -6.071 -1.265 1.00 97.00 88 TYR A CA 1
ATOM 718 C C . TYR A 1 88 ? -10.597 -4.597 -1.095 1.00 97.00 88 TYR A C 1
ATOM 720 O O . TYR A 1 88 ? -10.802 -3.876 -2.076 1.00 97.00 88 TYR A O 1
ATOM 728 N N . ARG A 1 89 ? -10.720 -4.128 0.144 1.00 97.94 89 ARG A N 1
ATOM 729 C CA . ARG A 1 89 ? -10.937 -2.715 0.478 1.00 97.94 89 ARG A CA 1
ATOM 730 C C . ARG A 1 89 ? -9.736 -2.195 1.237 1.00 97.94 89 ARG A C 1
ATOM 732 O O . ARG A 1 89 ? -9.198 -2.887 2.094 1.00 97.94 89 ARG A O 1
ATOM 739 N N . VAL A 1 90 ? -9.349 -0.963 0.944 1.00 97.75 90 VAL A N 1
ATOM 740 C CA . VAL A 1 90 ? -8.180 -0.342 1.550 1.00 97.75 90 VAL A CA 1
ATOM 741 C C . VAL A 1 90 ? -8.431 1.118 1.876 1.00 97.75 90 VAL A C 1
ATOM 743 O O . VAL A 1 90 ? -9.047 1.848 1.097 1.00 97.75 90 VAL A O 1
ATOM 746 N N . ALA A 1 91 ? -7.921 1.550 3.019 1.00 98.38 91 ALA A N 1
ATOM 747 C CA . ALA A 1 91 ? -7.744 2.951 3.359 1.00 98.38 91 ALA A CA 1
ATOM 748 C C . ALA A 1 91 ? -6.362 3.132 3.979 1.00 98.38 91 ALA A C 1
ATOM 750 O O . ALA A 1 91 ? -5.852 2.232 4.646 1.00 98.38 91 ALA A O 1
ATOM 751 N N . MET A 1 92 ? -5.779 4.311 3.796 1.00 98.50 92 MET A N 1
ATOM 752 C CA . MET A 1 92 ? -4.547 4.667 4.482 1.00 98.50 92 MET A CA 1
ATOM 753 C C . MET A 1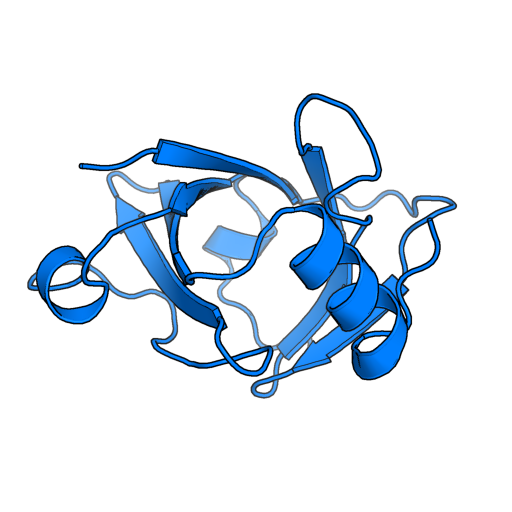 92 ? -4.806 5.827 5.427 1.00 98.50 92 MET A C 1
ATOM 755 O O . MET A 1 92 ? -5.429 6.823 5.051 1.00 98.50 92 MET A O 1
ATOM 759 N N . ILE A 1 93 ? -4.334 5.687 6.658 1.00 98.75 93 ILE A N 1
ATOM 760 C CA . ILE A 1 93 ? -4.449 6.694 7.709 1.00 98.75 93 ILE A CA 1
ATOM 761 C C . ILE A 1 93 ?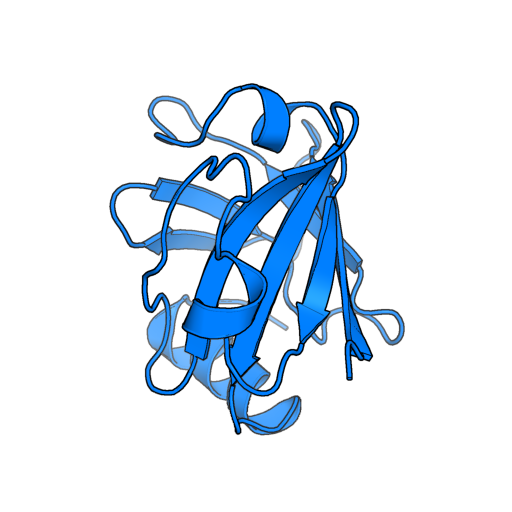 -3.063 7.178 8.119 1.00 98.75 93 ILE A C 1
ATOM 763 O O . ILE A 1 93 ? -2.064 6.493 7.912 1.00 98.75 93 ILE A O 1
ATOM 767 N N . GLU A 1 94 ? -3.006 8.353 8.725 1.00 98.62 94 GLU A N 1
ATOM 768 C CA . GLU A 1 94 ? -1.827 8.832 9.433 1.00 98.62 94 GLU A CA 1
ATOM 769 C C . GLU A 1 94 ? -2.012 8.626 10.935 1.00 98.62 94 GLU A C 1
ATOM 771 O O . GLU A 1 94 ? -2.986 9.104 11.519 1.00 98.62 94 GLU A O 1
ATOM 776 N N . GLU A 1 95 ? -1.035 7.979 11.561 1.00 98.06 95 GLU A N 1
ATOM 777 C CA . GLU A 1 95 ? -0.934 7.828 13.009 1.00 98.06 95 GLU A CA 1
ATOM 778 C C . GLU A 1 95 ? 0.476 8.239 13.443 1.00 98.06 95 GLU A C 1
ATOM 780 O O . GLU A 1 95 ? 1.466 7.671 12.992 1.00 98.06 95 GLU A O 1
ATOM 785 N N . GLN A 1 96 ? 0.581 9.269 14.287 1.00 97.25 96 GLN A N 1
ATOM 786 C CA . GLN A 1 96 ? 1.863 9.812 14.777 1.00 97.25 96 GLN A CA 1
ATOM 787 C C . GLN A 1 96 ? 2.892 10.132 13.672 1.00 97.25 96 GLN A C 1
ATOM 789 O O . GLN A 1 96 ? 4.094 9.947 13.852 1.00 97.25 96 GLN A O 1
ATOM 794 N N . GLY A 1 97 ? 2.424 10.630 12.523 1.00 97.38 97 GLY A N 1
ATOM 795 C CA . GLY A 1 97 ? 3.286 10.945 11.379 1.00 97.38 97 GLY A CA 1
ATOM 796 C C . GLY A 1 97 ? 3.768 9.719 10.600 1.00 97.38 97 GLY A C 1
ATOM 797 O O . GLY A 1 97 ? 4.705 9.838 9.817 1.00 97.38 97 GLY A O 1
ATOM 798 N N . VAL A 1 98 ? 3.146 8.555 10.802 1.00 98.31 98 VAL A N 1
ATOM 799 C CA . VAL A 1 98 ? 3.427 7.316 10.071 1.00 98.31 98 VAL A CA 1
ATOM 800 C C . VAL A 1 98 ? 2.182 6.906 9.278 1.00 98.31 98 VAL A C 1
ATOM 802 O O . VAL A 1 98 ? 1.080 6.905 9.836 1.00 98.31 98 VAL A O 1
ATOM 805 N N . PRO A 1 99 ? 2.318 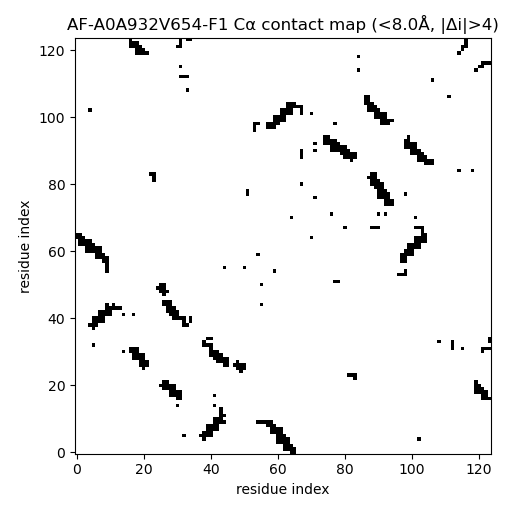6.563 7.986 1.00 98.69 99 PRO A N 1
ATOM 806 C CA . PRO A 1 99 ? 1.231 5.971 7.226 1.00 98.69 99 PRO A CA 1
ATOM 807 C C . PRO A 1 99 ? 0.961 4.541 7.713 1.00 98.69 99 PRO A C 1
ATOM 809 O O . PRO A 1 99 ? 1.871 3.717 7.803 1.00 98.69 99 PRO A O 1
ATOM 812 N N . ILE A 1 100 ? -0.300 4.241 8.007 1.00 98.69 100 ILE A N 1
ATOM 813 C CA . ILE A 1 100 ? -0.779 2.894 8.318 1.00 98.69 100 ILE A CA 1
ATOM 814 C C . ILE A 1 100 ? -1.821 2.520 7.275 1.00 98.69 100 ILE A C 1
ATOM 816 O O . ILE A 1 100 ? -2.794 3.251 7.074 1.00 98.69 100 ILE A O 1
ATOM 820 N N . GLU A 1 101 ? -1.619 1.384 6.617 1.00 98.62 101 GLU A N 1
ATOM 821 C CA . GLU A 1 101 ? -2.610 0.841 5.696 1.00 98.62 101 GLU A CA 1
ATOM 822 C C . GLU A 1 101 ? -3.546 -0.112 6.438 1.00 98.62 101 GLU A C 1
ATOM 824 O O . GLU A 1 101 ? -3.109 -0.964 7.215 1.00 98.62 101 GLU A O 1
ATOM 829 N N . LEU A 1 102 ? -4.844 0.032 6.201 1.00 98.75 102 LEU A N 1
ATOM 830 C CA . LEU A 1 102 ? -5.870 -0.849 6.732 1.00 98.75 102 LEU A CA 1
ATOM 831 C C . LEU A 1 102 ? -6.579 -1.530 5.571 1.00 98.75 102 LEU A C 1
ATOM 833 O O . LEU A 1 102 ? -7.077 -0.867 4.659 1.00 98.75 102 LEU A O 1
ATOM 837 N N . VAL A 1 103 ? -6.613 -2.855 5.631 1.00 98.38 103 VAL A N 1
ATOM 838 C CA . VAL A 1 103 ? -7.102 -3.731 4.572 1.00 98.38 103 VAL A CA 1
ATOM 839 C C . VAL A 1 103 ? -8.252 -4.568 5.109 1.00 98.38 103 VAL A C 1
ATOM 841 O O . VAL A 1 103 ? -8.079 -5.332 6.052 1.00 98.38 103 VAL A O 1
ATOM 844 N N . GLU A 1 104 ? -9.420 -4.479 4.491 1.00 98.50 104 GLU A N 1
ATOM 845 C CA . GLU A 1 104 ? -10.512 -5.426 4.719 1.00 98.50 104 GLU A CA 1
ATOM 846 C C . GLU A 1 104 ? -10.606 -6.340 3.500 1.00 98.50 104 GLU A C 1
ATOM 848 O O . GLU A 1 104 ? -10.869 -5.895 2.381 1.00 98.50 104 GLU A O 1
ATOM 853 N N . THR A 1 105 ? -10.347 -7.627 3.714 1.00 97.50 105 THR A N 1
ATOM 854 C CA . THR A 1 105 ? -10.392 -8.648 2.667 1.00 97.50 105 THR A CA 1
ATOM 855 C C . THR A 1 105 ? -10.723 -10.009 3.263 1.00 97.50 105 THR A C 1
ATOM 857 O O . THR A 1 105 ? -10.382 -10.299 4.413 1.00 97.50 105 THR A O 1
ATOM 860 N N . SER A 1 106 ? -11.383 -10.839 2.457 1.00 94.81 106 SER A N 1
ATOM 861 C CA . SER A 1 106 ? -11.613 -12.265 2.735 1.00 94.81 106 SER A CA 1
ATOM 862 C C . SER A 1 106 ? -10.799 -13.189 1.827 1.00 94.81 106 SER A C 1
ATOM 864 O O . SER A 1 106 ? -10.907 -14.404 1.968 1.00 94.81 106 SER A O 1
ATOM 866 N N . LEU A 1 107 ? -9.999 -12.612 0.925 1.00 96.31 107 LEU A N 1
ATOM 867 C CA . LEU A 1 107 ? -9.127 -13.345 0.014 1.00 96.31 107 LEU A CA 1
ATOM 868 C C . LEU A 1 107 ? -8.010 -14.046 0.793 1.00 96.31 107 LEU A C 1
ATOM 870 O O . LEU A 1 107 ? -7.485 -13.481 1.759 1.00 96.31 107 LEU A O 1
ATOM 874 N N . THR A 1 108 ? -7.632 -15.247 0.360 1.00 95.12 108 THR A N 1
ATOM 875 C CA . THR A 1 108 ? -6.373 -15.868 0.792 1.00 95.12 108 THR A CA 1
ATOM 876 C C . THR A 1 108 ? -5.179 -15.193 0.119 1.00 95.12 108 THR A C 1
ATOM 878 O O . THR A 1 108 ? -5.328 -14.489 -0.882 1.00 95.12 108 THR A O 1
ATOM 881 N N . ASP A 1 109 ? -3.981 -15.437 0.648 1.00 93.12 109 ASP A N 1
ATOM 882 C CA . ASP A 1 109 ? -2.734 -14.951 0.051 1.00 93.12 109 ASP A CA 1
ATOM 883 C C . ASP A 1 109 ? -2.575 -15.460 -1.399 1.00 93.12 109 ASP A C 1
ATOM 885 O O . ASP A 1 109 ? -2.196 -14.696 -2.288 1.00 93.12 109 ASP A O 1
ATOM 889 N N . GLU A 1 110 ? -2.963 -16.715 -1.683 1.00 93.50 110 GLU A N 1
ATOM 890 C CA . GLU A 1 110 ? -2.928 -17.261 -3.048 1.00 93.50 110 GLU A CA 1
ATOM 891 C C . GLU A 1 110 ? -3.953 -16.598 -3.979 1.00 93.50 110 GLU A C 1
ATOM 893 O O . GLU A 1 110 ? -3.647 -16.321 -5.140 1.00 93.50 110 GLU A O 1
ATOM 898 N N . GLU A 1 111 ? -5.168 -16.334 -3.489 1.00 95.81 111 GLU A N 1
ATOM 899 C CA . GLU A 1 111 ? -6.205 -15.642 -4.264 1.00 95.81 111 GLU A CA 1
ATOM 900 C C . GLU A 1 111 ? -5.800 -14.196 -4.566 1.00 95.81 111 GLU A C 1
ATOM 902 O O . GLU A 1 111 ? -5.990 -13.717 -5.687 1.00 95.81 111 GLU A O 1
ATOM 907 N N . LEU A 1 112 ? -5.209 -13.505 -3.587 1.00 94.75 112 LEU A N 1
ATOM 908 C CA . LEU A 1 112 ? -4.688 -12.155 -3.767 1.00 94.75 112 LEU A CA 1
ATOM 909 C C . LEU A 1 112 ? -3.553 -12.140 -4.794 1.00 94.75 112 LEU A C 1
ATOM 911 O O . LEU A 1 112 ? -3.562 -11.292 -5.684 1.00 94.75 112 LEU A O 1
ATOM 915 N N . ALA A 1 113 ? -2.616 -13.088 -4.714 1.00 93.19 113 ALA A N 1
ATOM 916 C CA . ALA A 1 113 ? -1.509 -13.176 -5.659 1.00 93.19 113 ALA A CA 1
ATOM 917 C C . ALA A 1 113 ? -1.987 -13.412 -7.102 1.00 93.19 113 ALA A C 1
ATOM 919 O O . ALA A 1 113 ? -1.510 -12.765 -8.037 1.00 93.19 113 ALA A O 1
ATOM 920 N N . LEU A 1 114 ? -2.982 -14.287 -7.284 1.00 94.44 114 LEU A N 1
ATOM 921 C CA . LEU A 1 114 ? -3.601 -14.522 -8.587 1.00 94.44 114 LEU A CA 1
ATOM 922 C C . LEU A 1 114 ? -4.244 -13.239 -9.141 1.00 94.44 114 LEU A C 1
ATOM 924 O O . LEU A 1 114 ? -4.009 -12.879 -10.292 1.00 94.44 114 LEU A O 1
ATOM 928 N N . LEU A 1 115 ? -5.003 -12.509 -8.319 1.00 95.06 115 LEU A N 1
ATOM 929 C CA . LEU A 1 115 ? -5.649 -11.260 -8.736 1.00 95.06 115 LEU A CA 1
ATOM 930 C C . LEU A 1 115 ? -4.640 -10.148 -9.048 1.00 95.06 115 LEU A C 1
ATOM 932 O O . LEU A 1 115 ? -4.819 -9.410 -10.015 1.00 95.06 115 LEU A O 1
ATOM 936 N N . GLU A 1 116 ? -3.564 -10.022 -8.271 1.00 93.88 116 GLU A N 1
ATOM 937 C CA . GLU A 1 116 ? -2.475 -9.089 -8.574 1.00 93.88 116 GLU A CA 1
ATOM 938 C C . GLU A 1 116 ? -1.820 -9.416 -9.931 1.00 93.88 116 GLU A C 1
ATOM 940 O O . GLU A 1 116 ? -1.480 -8.503 -10.687 1.00 93.88 116 GLU A O 1
ATOM 945 N N . GLN A 1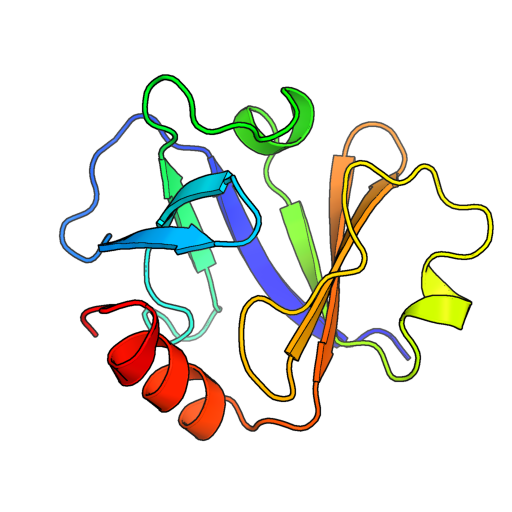 117 ? -1.667 -10.699 -10.271 1.00 92.81 117 GLN A N 1
ATOM 946 C CA . GLN A 1 117 ? -1.149 -11.119 -11.574 1.00 92.81 117 GLN A CA 1
ATOM 947 C C . GLN A 1 117 ? -2.134 -10.811 -12.712 1.00 92.81 117 GLN A C 1
ATOM 949 O O . GLN A 1 117 ? -1.735 -10.261 -13.740 1.00 92.81 117 GLN A O 1
ATOM 954 N N . GLU A 1 118 ? -3.409 -11.162 -12.541 1.00 93.69 118 GLU A N 1
ATOM 955 C CA . GLU A 1 118 ? -4.436 -11.062 -13.584 1.00 93.69 118 GLU A CA 1
ATOM 956 C C . GLU A 1 118 ? -4.895 -9.621 -13.839 1.00 93.69 118 GLU A C 1
ATOM 958 O O . GLU A 1 118 ? -5.065 -9.227 -14.994 1.00 93.69 118 GLU A O 1
ATOM 963 N N . GLU A 1 119 ? -5.079 -8.827 -12.781 1.00 92.94 119 GLU A N 1
ATOM 964 C CA . GLU A 1 119 ? -5.667 -7.486 -12.877 1.00 92.94 119 GLU A CA 1
ATOM 965 C C . GLU A 1 119 ? -4.637 -6.357 -12.770 1.00 92.94 119 GLU A C 1
ATOM 967 O O . GLU A 1 119 ? -4.838 -5.294 -13.359 1.00 92.94 119 GLU A O 1
ATOM 972 N N . LEU A 1 120 ? -3.520 -6.573 -12.064 1.00 90.81 120 LEU A N 1
ATOM 973 C CA . LEU A 1 120 ? -2.462 -5.562 -11.899 1.00 90.81 120 LEU A CA 1
ATOM 974 C C . LEU A 1 120 ? -1.181 -5.900 -12.674 1.00 90.81 120 LEU A C 1
ATOM 976 O O . LEU A 1 120 ? -0.223 -5.126 -12.640 1.00 90.81 120 LEU A O 1
ATOM 980 N N . GLY A 1 121 ? -1.148 -7.040 -13.371 1.00 88.56 121 GLY A N 1
ATOM 981 C CA . GLY A 1 121 ? -0.015 -7.460 -14.192 1.00 88.56 121 GLY A CA 1
ATOM 982 C C . GLY A 1 121 ? 1.258 -7.749 -13.398 1.00 88.56 121 GLY A C 1
ATOM 983 O O . GLY A 1 121 ? 2.346 -7.658 -13.970 1.00 88.56 121 GLY A O 1
ATOM 984 N N . LYS A 1 122 ? 1.154 -8.056 -12.096 1.00 88.62 122 LYS A N 1
ATOM 985 C CA . LYS A 1 122 ? 2.330 -8.332 -11.263 1.00 88.62 122 LYS A CA 1
ATOM 986 C C . LYS A 1 122 ? 3.015 -9.637 -11.670 1.00 88.62 122 LYS A C 1
ATOM 988 O O . LYS A 1 122 ? 2.372 -10.673 -11.829 1.00 88.62 122 LYS A O 1
ATOM 993 N N . SER A 1 123 ? 4.336 -9.583 -11.820 1.00 79.69 123 SER A N 1
ATOM 994 C CA . SER A 1 123 ? 5.187 -10.750 -12.072 1.00 79.69 123 SER A CA 1
ATOM 995 C C . SER A 1 123 ? 5.726 -11.326 -10.764 1.00 79.69 123 SER A C 1
ATOM 997 O O . SER A 1 123 ? 6.378 -10.590 -10.027 1.00 79.69 123 SER A O 1
ATOM 999 N N . TYR A 1 124 ? 5.504 -12.616 -10.519 1.00 78.69 124 TYR A N 1
ATOM 1000 C CA . TYR A 1 124 ? 6.063 -13.376 -9.392 1.00 78.69 124 TYR A CA 1
ATOM 1001 C C . TYR A 1 124 ? 7.262 -14.222 -9.827 1.00 78.69 124 TYR A C 1
ATOM 1003 O O . TYR A 1 124 ? 7.272 -14.668 -11.001 1.00 78.69 124 TYR A O 1
#

Solvent-accessible surface area (backbone atoms only — not comparable to full-atom values): 6968 Å² total; per-residue (Å²): 115,79,37,89,60,34,38,40,35,50,44,91,72,87,62,95,48,45,22,70,37,77,50,98,78,29,37,34,29,34,37,35,64,80,67,40,100,74,20,56,26,47,34,31,74,53,90,83,18,72,69,61,68,62,62,65,73,39,56,27,51,29,29,36,33,87,51,54,73,71,70,53,62,90,55,52,70,74,44,69,77,45,63,86,46,94,69,35,35,39,31,32,28,50,55,97,90,35,41,36,38,42,31,27,60,82,67,51,76,69,56,48,47,51,46,38,34,73,77,43,60,36,53,124

Nearest PDB structures (foldseek):
  6qh4-assembly2_D-2  TM=5.478E-01  e=5.532E-03  Homo sapiens
  5yy7-assembly1_A  TM=6.017E-01  e=1.542E-02  Arabidopsis thaliana
  6qh4-assembly1_A  TM=5.591E-01  e=2.213E-02  Homo sapiens
  3l7t-assembly2_C  TM=4.067E-01  e=8.339E-02  Streptococcus mutans
  2p25-assembly1_A-2  TM=3.876E-01  e=3.764E-01  Enterococcus faecalis V583

pLDDT: mean 96.11, std 3.47, range [78.69, 98.75]

Sequence (124 aa):
MRKYHHYGIPTTEKRQDESLVEVGGFKFYSTPFEGNKWHIQWHRFPEGHGLPELVTQVPHIAFQVDDLDAEIKGCKILFGPYSPLKGYRVAMIEEQGVPIELVETSLTDEELALLEQEELGKSY